Protein AF-D3VDJ2-F1 (afdb_monomer)

Structure (mmCIF, N/CA/C/O backbone):
data_AF-D3VDJ2-F1
#
_entry.id   AF-D3VDJ2-F1
#
loop_
_atom_site.group_PDB
_atom_site.id
_atom_site.type_symbol
_atom_site.label_atom_id
_atom_site.label_alt_id
_atom_site.label_comp_id
_atom_site.label_asym_id
_atom_site.label_entity_id
_atom_site.label_seq_id
_atom_site.pdbx_PDB_ins_code
_atom_site.Cartn_x
_atom_site.Cartn_y
_atom_site.Cartn_z
_atom_site.occupancy
_atom_site.B_iso_or_equiv
_atom_site.auth_seq_id
_atom_site.auth_comp_id
_atom_site.auth_asym_id
_atom_site.auth_atom_id
_atom_site.pdbx_PDB_model_num
ATOM 1 N N . MET A 1 1 ? 1.905 9.539 -11.719 1.00 67.06 1 MET A N 1
ATOM 2 C CA . MET A 1 1 ? 2.106 8.842 -10.428 1.00 67.06 1 MET A CA 1
ATOM 3 C C . MET A 1 1 ? 1.438 7.486 -10.541 1.00 67.06 1 MET A C 1
ATOM 5 O O . MET A 1 1 ? 0.238 7.458 -10.774 1.00 67.06 1 MET A O 1
ATOM 9 N N . GLY A 1 2 ? 2.204 6.397 -10.480 1.00 81.56 2 GLY A N 1
ATOM 10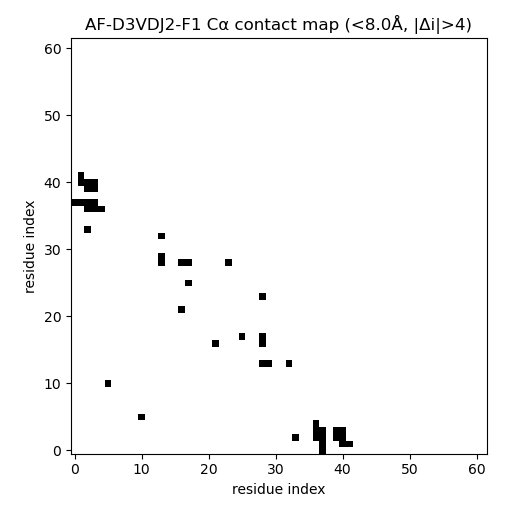 C CA . GLY A 1 2 ? 1.658 5.040 -10.532 1.00 81.56 2 GLY A CA 1
ATOM 11 C C . GLY A 1 2 ? 1.513 4.439 -9.137 1.00 81.56 2 GLY A C 1
ATOM 12 O O . GLY A 1 2 ? 2.220 4.822 -8.205 1.00 81.56 2 GLY A O 1
ATOM 13 N N . LEU A 1 3 ? 0.583 3.501 -9.005 1.00 90.50 3 LEU A N 1
ATOM 14 C CA . LEU A 1 3 ? 0.390 2.677 -7.819 1.00 90.50 3 LEU A CA 1
ATOM 15 C C . LEU A 1 3 ? 0.458 1.223 -8.260 1.00 90.50 3 LEU A C 1
ATOM 17 O O . LEU A 1 3 ? -0.178 0.854 -9.248 1.00 90.50 3 LEU A O 1
ATOM 21 N N . ILE A 1 4 ? 1.173 0.389 -7.509 1.00 91.44 4 ILE A N 1
ATOM 22 C CA . ILE A 1 4 ? 1.015 -1.054 -7.678 1.00 91.44 4 ILE A CA 1
ATOM 23 C C . ILE A 1 4 ? -0.411 -1.436 -7.259 1.00 91.44 4 ILE A C 1
ATOM 25 O O . ILE A 1 4 ? -0.955 -0.913 -6.276 1.00 91.44 4 ILE A O 1
ATOM 29 N N . ALA A 1 5 ? -1.039 -2.318 -8.037 1.00 93.25 5 ALA A N 1
ATOM 30 C CA . ALA A 1 5 ? -2.344 -2.869 -7.706 1.00 93.25 5 ALA A CA 1
ATOM 31 C C . ALA A 1 5 ? -2.279 -3.620 -6.369 1.00 93.25 5 ALA A C 1
ATOM 33 O O . ALA A 1 5 ? -1.294 -4.292 -6.067 1.00 93.25 5 ALA A O 1
ATOM 34 N N . LEU A 1 6 ? -3.339 -3.519 -5.566 1.00 94.38 6 LEU A N 1
ATOM 35 C CA . LEU A 1 6 ? -3.423 -4.290 -4.330 1.00 94.38 6 LEU A CA 1
ATOM 36 C C . LEU A 1 6 ? -3.413 -5.782 -4.661 1.00 94.38 6 LEU A C 1
ATOM 38 O O . LEU A 1 6 ? -4.298 -6.285 -5.352 1.00 94.38 6 LEU A O 1
ATOM 42 N N . SER A 1 7 ? -2.419 -6.492 -4.138 1.00 92.69 7 SER A N 1
ATOM 43 C CA . SER A 1 7 ? -2.424 -7.951 -4.176 1.00 92.69 7 SER A CA 1
ATOM 44 C C . SER A 1 7 ? -3.419 -8.510 -3.157 1.00 92.69 7 SER A C 1
ATOM 46 O O . SER A 1 7 ? -3.738 -7.869 -2.153 1.00 92.69 7 SER A O 1
ATOM 48 N N . VAL A 1 8 ? -3.851 -9.757 -3.354 1.00 95.62 8 VAL A N 1
ATOM 49 C CA . VAL A 1 8 ? -4.695 -10.475 -2.381 1.00 95.62 8 VAL A CA 1
ATOM 50 C C . VAL A 1 8 ? -4.032 -10.535 -0.997 1.00 95.62 8 VAL A C 1
ATOM 52 O O . VAL A 1 8 ? -4.708 -10.412 0.024 1.00 95.62 8 VAL A O 1
ATOM 55 N N . ALA A 1 9 ? -2.705 -10.686 -0.945 1.00 94.06 9 ALA A N 1
ATOM 56 C CA . ALA A 1 9 ? -1.954 -10.709 0.308 1.00 94.06 9 ALA A CA 1
ATOM 57 C C . ALA A 1 9 ? -1.977 -9.348 1.023 1.00 94.06 9 ALA A C 1
ATOM 59 O O . ALA A 1 9 ? -2.177 -9.292 2.238 1.00 94.06 9 ALA A O 1
ATOM 60 N N . GLU A 1 10 ? -1.821 -8.247 0.281 1.00 93.88 10 GLU A N 1
ATOM 61 C CA . GLU A 1 10 ? -1.944 -6.903 0.853 1.00 93.88 10 GLU A CA 1
ATOM 62 C C . GLU A 1 10 ? -3.366 -6.614 1.322 1.00 93.88 10 GLU A C 1
ATOM 64 O O . GLU A 1 10 ? -3.540 -6.090 2.420 1.00 93.88 10 GLU A O 1
ATOM 69 N N . LEU A 1 11 ? -4.374 -7.017 0.548 1.00 95.06 11 LEU A N 1
ATOM 70 C CA . LEU A 1 11 ? -5.773 -6.851 0.925 1.00 95.06 11 LEU A CA 1
ATOM 71 C C . LEU A 1 11 ? -6.089 -7.596 2.228 1.00 95.06 11 LEU A C 1
ATOM 73 O O . LEU A 1 11 ? -6.655 -7.013 3.150 1.00 95.06 11 LEU A O 1
ATOM 77 N N . ARG A 1 12 ? -5.635 -8.851 2.354 1.00 95.62 12 ARG A N 1
ATOM 78 C CA . ARG A 1 12 ? -5.767 -9.636 3.590 1.00 95.62 12 ARG A CA 1
ATOM 79 C C . ARG A 1 12 ? -5.113 -8.928 4.772 1.00 95.62 12 ARG A C 1
ATOM 81 O O . ARG A 1 12 ? -5.732 -8.799 5.819 1.00 95.62 12 ARG A O 1
ATOM 88 N N . LYS A 1 13 ? -3.888 -8.429 4.597 1.00 92.00 13 LYS A N 1
ATOM 89 C CA . LYS A 1 13 ? -3.156 -7.707 5.644 1.00 92.00 13 LYS A CA 1
ATOM 90 C C . LYS A 1 13 ? -3.861 -6.416 6.066 1.00 92.00 13 LYS A C 1
ATOM 92 O O . LYS A 1 13 ? -3.850 -6.090 7.251 1.00 92.00 13 LYS A O 1
ATOM 97 N N . LEU A 1 14 ? -4.444 -5.675 5.123 1.00 93.75 14 LEU A N 1
ATOM 98 C CA . LEU A 1 14 ? -5.213 -4.470 5.435 1.00 93.75 14 LEU A CA 1
ATOM 99 C C . LEU A 1 14 ? -6.467 -4.812 6.227 1.00 93.75 14 LEU A C 1
ATOM 101 O O . LEU A 1 14 ? -6.685 -4.213 7.273 1.00 93.75 14 LEU A O 1
ATOM 105 N N . LEU A 1 15 ? -7.231 -5.812 5.783 1.00 94.00 15 LEU A N 1
ATOM 106 C CA . LEU A 1 15 ?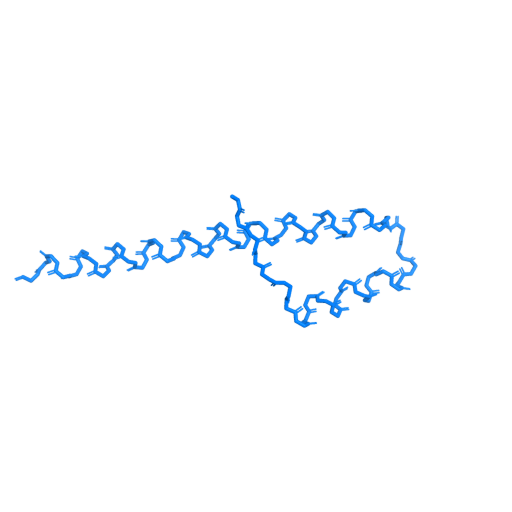 -8.413 -6.278 6.506 1.00 94.00 15 LEU A CA 1
ATOM 107 C C . LEU A 1 15 ? -8.054 -6.746 7.920 1.00 94.00 15 LEU A C 1
ATOM 109 O O . LEU A 1 15 ? -8.693 -6.310 8.869 1.00 94.00 15 LEU A O 1
ATOM 113 N N . SER A 1 16 ? -6.985 -7.533 8.089 1.00 94.19 16 SER A N 1
ATOM 114 C CA . SER A 1 16 ? -6.513 -7.943 9.417 1.00 94.19 16 SER A CA 1
ATOM 115 C C . SER A 1 16 ? -6.201 -6.743 10.315 1.00 94.19 16 SER A C 1
ATOM 117 O O . SER A 1 16 ? -6.685 -6.695 11.438 1.00 94.19 16 SER A O 1
ATOM 119 N N . ARG A 1 17 ? -5.473 -5.736 9.815 1.00 91.12 17 ARG A N 1
ATOM 120 C CA . ARG A 1 17 ? -5.136 -4.529 10.595 1.00 91.12 17 ARG A CA 1
ATOM 121 C C . ARG A 1 17 ? -6.342 -3.667 10.946 1.00 91.12 17 ARG A C 1
ATOM 123 O O . ARG A 1 17 ? -6.343 -3.046 11.999 1.00 91.12 17 ARG A O 1
ATOM 130 N N . LEU A 1 18 ? -7.329 -3.603 10.055 1.00 90.94 18 LEU A N 1
ATOM 131 C CA . LEU A 1 18 ? -8.576 -2.874 10.286 1.00 90.94 18 LEU A CA 1
ATOM 132 C C . LEU A 1 18 ? -9.476 -3.590 11.301 1.00 90.94 18 LEU A C 1
ATOM 134 O O . LEU A 1 18 ? -10.220 -2.937 12.024 1.00 90.94 18 LEU A O 1
ATOM 138 N N . MET A 1 19 ? -9.421 -4.922 11.342 1.00 90.81 19 MET A N 1
ATOM 139 C CA . MET A 1 19 ? -10.184 -5.742 12.286 1.00 90.81 19 MET A CA 1
ATOM 140 C C . MET A 1 19 ? -9.514 -5.842 13.659 1.00 90.81 19 MET A C 1
ATOM 142 O O . MET A 1 19 ? -10.199 -6.015 14.667 1.00 90.81 19 MET A O 1
ATOM 146 N N . GLU A 1 20 ? -8.188 -5.742 13.724 1.00 88.88 20 GLU A N 1
ATOM 147 C CA . GLU A 1 20 ? -7.492 -5.606 14.995 1.00 88.88 20 GLU A CA 1
ATOM 148 C C . GLU A 1 20 ? -7.871 -4.266 15.641 1.00 88.88 20 GLU A C 1
ATOM 150 O O . GLU A 1 20 ? -7.775 -3.212 15.012 1.00 88.88 20 GLU A O 1
ATOM 155 N N . LYS A 1 21 ? -8.230 -4.278 16.933 1.00 68.94 21 LYS A N 1
ATOM 156 C CA . LYS A 1 21 ? -8.347 -3.064 17.766 1.00 68.94 21 LYS A CA 1
ATOM 157 C C . LYS A 1 21 ? -6.963 -2.460 18.039 1.00 68.94 21 LYS A C 1
ATOM 159 O O . LYS A 1 21 ? -6.548 -2.303 19.185 1.00 68.94 21 LYS A O 1
ATOM 164 N N . THR A 1 22 ? -6.209 -2.172 16.987 1.00 66.50 22 THR A N 1
ATOM 165 C CA . THR A 1 22 ? -4.969 -1.418 17.102 1.00 66.50 22 T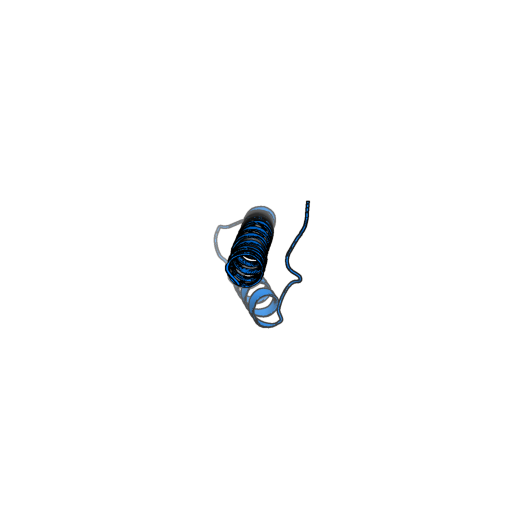HR A CA 1
ATOM 166 C C . THR A 1 22 ? -5.320 0.053 17.268 1.00 66.50 22 THR A C 1
ATOM 168 O O . THR A 1 22 ? -6.236 0.553 16.627 1.00 66.50 22 THR A O 1
ATOM 171 N N . GLY A 1 23 ? -4.593 0.773 18.124 1.00 77.19 23 GLY A N 1
ATOM 172 C CA . GLY A 1 23 ? -4.787 2.215 18.333 1.00 77.19 23 GLY A CA 1
ATOM 173 C C . GLY A 1 23 ? -4.446 3.092 17.118 1.00 77.19 23 GLY A C 1
ATOM 174 O O . GLY A 1 23 ? -4.296 4.298 17.277 1.00 77.19 23 GLY A O 1
ATOM 175 N N . ASN A 1 24 ? -4.284 2.501 15.930 1.00 83.06 24 ASN A N 1
ATOM 176 C CA . ASN A 1 24 ? -4.067 3.223 14.686 1.00 83.06 24 ASN A CA 1
ATOM 177 C C . ASN A 1 24 ? -5.418 3.516 14.039 1.00 83.06 24 ASN A C 1
ATOM 179 O O . ASN A 1 24 ? -6.288 2.647 13.987 1.00 83.06 24 ASN A O 1
ATOM 183 N N . THR A 1 25 ? -5.582 4.714 13.491 1.00 89.75 25 THR A N 1
ATOM 184 C CA . THR A 1 25 ? -6.804 5.047 12.757 1.00 89.75 25 THR A CA 1
ATOM 185 C C . THR A 1 25 ? -6.823 4.361 11.390 1.00 89.75 25 THR A C 1
ATOM 187 O O . THR A 1 25 ? -5.783 3.989 10.829 1.00 89.75 25 THR A O 1
ATOM 190 N N . VAL A 1 26 ? -8.020 4.214 10.821 1.00 90.81 26 VAL A N 1
ATOM 191 C CA . VAL A 1 26 ? -8.217 3.686 9.462 1.00 90.81 26 VAL A CA 1
ATOM 192 C C . VAL A 1 26 ? -7.389 4.486 8.453 1.00 90.81 26 VAL A C 1
ATOM 194 O O . VAL A 1 26 ? -6.726 3.910 7.589 1.00 90.81 26 VAL A O 1
ATOM 197 N N . GLU A 1 27 ? -7.351 5.809 8.607 1.00 93.31 27 GLU A N 1
ATOM 198 C CA . GLU A 1 27 ? -6.596 6.726 7.755 1.00 93.31 27 GLU A CA 1
ATOM 199 C C . GLU A 1 27 ? -5.098 6.433 7.813 1.00 93.31 27 GLU A C 1
ATOM 201 O O . GLU A 1 27 ? -4.454 6.388 6.770 1.00 93.31 27 GLU A O 1
ATOM 206 N N . GLN A 1 28 ? -4.537 6.173 8.998 1.00 93.94 28 GLN A N 1
ATOM 207 C CA . GLN A 1 28 ? -3.119 5.831 9.143 1.00 93.94 28 GLN A CA 1
ATOM 208 C C . GLN A 1 28 ? -2.781 4.510 8.439 1.00 93.94 28 GLN A C 1
ATOM 210 O O . GLN A 1 28 ? -1.759 4.409 7.753 1.00 93.94 28 GLN A O 1
ATOM 215 N N . ILE A 1 29 ? -3.650 3.502 8.562 1.00 93.12 29 ILE A N 1
ATOM 216 C CA . ILE A 1 29 ? -3.468 2.193 7.918 1.00 93.12 29 ILE A CA 1
ATOM 217 C C . ILE A 1 29 ? -3.483 2.339 6.391 1.00 93.12 29 ILE A C 1
ATOM 219 O O . ILE A 1 29 ? -2.588 1.825 5.708 1.00 93.12 29 ILE A O 1
ATOM 223 N N . LEU A 1 30 ? -4.473 3.057 5.855 1.00 93.44 30 LEU A N 1
ATOM 224 C CA . LEU A 1 30 ? -4.610 3.281 4.417 1.00 93.44 30 LEU A CA 1
ATOM 225 C C . LEU A 1 30 ? -3.496 4.181 3.872 1.00 93.44 30 LEU A C 1
ATOM 227 O O . LEU A 1 30 ? -2.934 3.877 2.820 1.00 93.44 30 LEU A O 1
ATOM 231 N N . HIS A 1 31 ? -3.111 5.223 4.610 1.00 94.81 31 HIS A N 1
ATOM 232 C CA . HIS A 1 31 ? -2.008 6.109 4.245 1.00 94.81 31 HIS A CA 1
ATOM 233 C C . HIS A 1 31 ? -0.693 5.337 4.112 1.00 94.81 31 HIS A C 1
ATOM 235 O O . HIS A 1 31 ? 0.023 5.487 3.122 1.00 94.81 31 HIS A O 1
ATOM 241 N N . TRP A 1 32 ? -0.397 4.447 5.064 1.00 94.19 32 TRP A N 1
ATOM 242 C CA . TRP A 1 32 ? 0.809 3.626 5.002 1.00 94.19 32 TRP A CA 1
ATOM 243 C C . TRP A 1 32 ? 0.799 2.637 3.831 1.00 94.19 32 TRP A C 1
ATOM 245 O O . TRP A 1 32 ? 1.837 2.395 3.207 1.00 94.19 32 TRP A O 1
ATOM 255 N N . SER A 1 33 ? -0.366 2.061 3.515 1.00 94.25 33 SER A N 1
ATOM 256 C CA . SER A 1 33 ? -0.529 1.211 2.331 1.00 94.25 33 SER A CA 1
ATOM 257 C C . SER A 1 33 ? -0.247 1.982 1.049 1.00 94.25 33 SER A C 1
ATOM 259 O O . SER A 1 33 ? 0.507 1.521 0.195 1.00 94.25 33 SER A O 1
ATOM 261 N N . ASP A 1 34 ? -0.828 3.168 0.927 1.00 95.69 34 ASP A N 1
ATOM 262 C CA . ASP A 1 34 ? -0.686 4.000 -0.253 1.00 95.69 34 ASP A CA 1
ATOM 263 C C . ASP A 1 34 ? 0.760 4.484 -0.452 1.00 95.69 34 ASP A C 1
ATOM 265 O O . ASP A 1 34 ? 1.327 4.305 -1.534 1.00 95.69 34 ASP A O 1
ATOM 269 N N . TRP A 1 35 ? 1.406 4.982 0.610 1.00 96.00 35 TRP A N 1
ATOM 270 C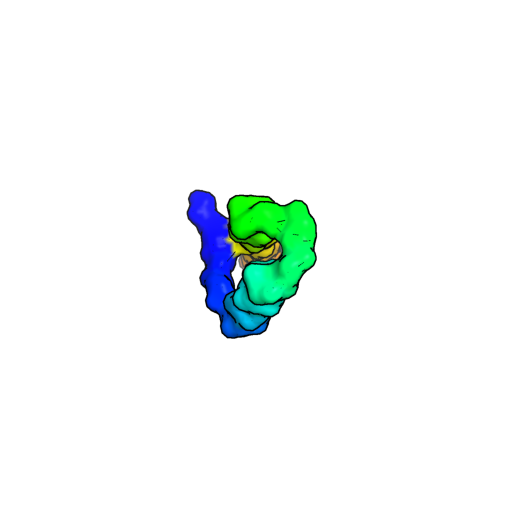 CA . TRP A 1 35 ? 2.821 5.363 0.586 1.00 96.00 35 TRP A CA 1
ATOM 271 C C . TRP A 1 35 ? 3.709 4.211 0.106 1.00 96.00 35 TRP A C 1
ATOM 273 O O . TRP A 1 35 ? 4.537 4.391 -0.792 1.00 96.00 35 TRP A O 1
ATOM 283 N N . ARG A 1 36 ? 3.498 3.006 0.650 1.00 95.38 36 ARG A N 1
ATOM 284 C CA . ARG A 1 36 ? 4.255 1.809 0.270 1.00 95.38 36 ARG A CA 1
ATOM 285 C C . ARG A 1 36 ? 4.065 1.468 -1.204 1.00 95.38 36 ARG A C 1
ATOM 287 O O . ARG A 1 36 ? 5.057 1.252 -1.895 1.00 95.38 36 ARG A O 1
ATOM 294 N N . ARG A 1 37 ? 2.823 1.429 -1.692 1.00 95.56 37 ARG A N 1
ATOM 295 C CA . ARG A 1 37 ? 2.526 1.049 -3.085 1.00 95.56 37 ARG A CA 1
ATOM 296 C C . ARG A 1 37 ? 3.080 2.054 -4.089 1.00 95.56 37 ARG A C 1
ATOM 298 O O . ARG A 1 37 ? 3.544 1.643 -5.151 1.00 95.56 37 ARG A O 1
ATOM 305 N N . ARG A 1 38 ? 3.104 3.348 -3.750 1.00 96.31 38 ARG A N 1
ATOM 306 C CA . ARG A 1 38 ? 3.797 4.367 -4.559 1.00 96.31 38 ARG A CA 1
ATOM 307 C C . ARG A 1 38 ? 5.299 4.105 -4.628 1.00 96.31 38 ARG A C 1
ATOM 309 O O . ARG A 1 38 ? 5.867 4.113 -5.714 1.00 96.31 38 ARG A O 1
ATOM 316 N N . HIS A 1 39 ? 5.937 3.818 -3.495 1.00 95.25 39 HIS A N 1
ATOM 317 C CA . HIS A 1 39 ? 7.376 3.540 -3.462 1.00 95.25 39 HIS A CA 1
ATOM 318 C C . HIS A 1 39 ? 7.740 2.246 -4.189 1.00 95.25 39 HIS A C 1
ATOM 320 O O . HIS A 1 39 ? 8.748 2.206 -4.889 1.00 95.25 39 HIS A O 1
ATOM 326 N N . GLN A 1 40 ? 6.911 1.206 -4.082 1.00 95.31 40 GLN A N 1
ATOM 327 C CA . GLN A 1 40 ? 7.115 -0.022 -4.843 1.00 95.31 40 GLN A CA 1
ATOM 328 C C . GLN A 1 40 ? 6.982 0.219 -6.347 1.00 95.31 40 GLN A C 1
ATOM 330 O O . GLN A 1 40 ? 7.792 -0.307 -7.102 1.00 95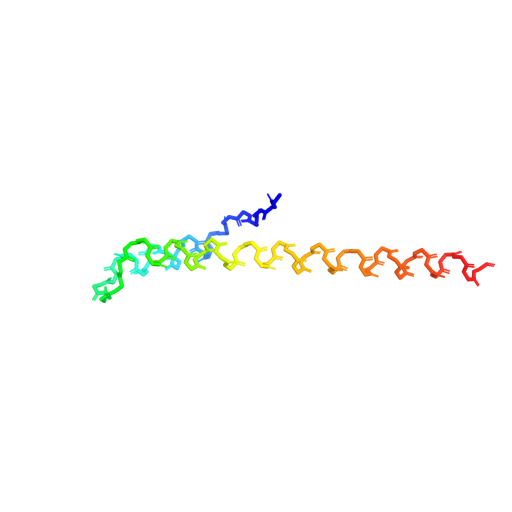.31 40 GLN A O 1
ATOM 335 N N . TYR A 1 41 ? 6.012 1.034 -6.782 1.00 96.06 41 TYR A N 1
ATOM 336 C CA . TYR A 1 41 ? 5.903 1.417 -8.188 1.00 96.06 41 TYR A CA 1
ATOM 337 C C . TYR A 1 41 ? 7.184 2.115 -8.651 1.00 96.06 41 TYR A C 1
ATOM 339 O O . TYR A 1 41 ? 7.768 1.706 -9.649 1.00 96.06 41 TYR A O 1
ATOM 347 N N . SER A 1 42 ? 7.675 3.103 -7.897 1.00 95.69 42 SER A N 1
ATOM 348 C CA . SER A 1 42 ? 8.938 3.780 -8.216 1.00 95.69 42 SER A CA 1
ATOM 349 C C . SER A 1 42 ? 10.114 2.802 -8.300 1.00 95.69 42 SER A C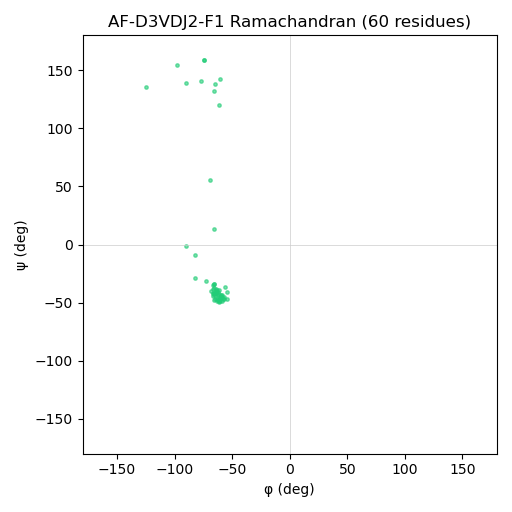 1
ATOM 351 O O . SER A 1 42 ? 10.864 2.840 -9.269 1.00 95.69 42 SER A O 1
ATOM 353 N N . ALA A 1 43 ? 10.243 1.877 -7.345 1.00 95.56 43 ALA A N 1
ATOM 354 C CA . ALA A 1 43 ? 11.291 0.857 -7.361 1.00 95.56 43 ALA A CA 1
ATOM 355 C C . ALA A 1 43 ? 11.177 -0.080 -8.575 1.00 95.56 43 ALA A C 1
ATOM 357 O O . ALA A 1 43 ? 12.185 -0.401 -9.201 1.00 95.56 43 ALA A O 1
ATOM 358 N N . GLN A 1 44 ? 9.956 -0.480 -8.940 1.00 94.62 44 GLN A N 1
ATOM 359 C CA . GLN A 1 44 ? 9.685 -1.285 -10.127 1.00 94.62 44 GLN A CA 1
ATOM 360 C C . GLN A 1 44 ? 10.089 -0.542 -11.409 1.00 94.62 44 GLN A C 1
ATOM 362 O O . GLN A 1 44 ? 10.733 -1.133 -12.272 1.00 94.62 44 GLN A O 1
ATOM 367 N N . GLN A 1 45 ? 9.765 0.751 -11.522 1.00 95.44 45 GLN A N 1
ATOM 368 C CA . GLN A 1 45 ? 10.181 1.573 -12.661 1.00 95.44 45 GLN A CA 1
ATOM 369 C C . GLN A 1 45 ? 11.704 1.679 -12.749 1.00 95.44 45 GLN A C 1
ATOM 371 O O . GLN A 1 45 ? 12.261 1.436 -13.814 1.00 95.44 45 GLN A O 1
ATOM 376 N N . CYS A 1 46 ? 12.385 1.974 -11.637 1.00 94.69 46 CYS A N 1
ATOM 377 C CA . CYS A 1 46 ? 13.847 2.015 -11.611 1.00 94.69 46 CYS A CA 1
ATOM 378 C C . CYS A 1 46 ? 14.451 0.667 -12.023 1.00 94.69 46 CYS A C 1
ATOM 380 O O . CYS A 1 46 ? 15.370 0.634 -12.833 1.00 94.69 46 CYS A O 1
ATOM 382 N N . HIS A 1 47 ? 13.906 -0.444 -11.520 1.00 94.06 47 HIS A N 1
ATOM 383 C CA . HIS A 1 47 ? 14.376 -1.781 -11.870 1.00 94.06 47 HIS A CA 1
ATOM 384 C C . HIS A 1 47 ? 14.255 -2.066 -13.372 1.00 94.06 47 HIS A C 1
ATOM 386 O O . HIS A 1 47 ? 15.226 -2.510 -13.985 1.00 94.06 47 HIS A O 1
ATOM 392 N N . TYR A 1 48 ? 13.096 -1.784 -13.977 1.00 93.00 48 TYR A N 1
ATOM 393 C CA . TYR A 1 48 ? 12.910 -1.992 -15.413 1.00 93.00 48 TYR A CA 1
ATOM 394 C C . TYR A 1 48 ? 13.775 -1.054 -16.251 1.00 93.00 48 TYR A C 1
ATOM 396 O O . TYR A 1 48 ? 14.424 -1.520 -17.176 1.00 93.00 48 TYR A O 1
ATOM 404 N N . GLN A 1 49 ? 13.894 0.222 -15.875 1.00 92.12 49 GLN A N 1
ATOM 405 C CA . GLN A 1 49 ? 14.789 1.157 -16.561 1.00 92.12 49 GLN A CA 1
ATOM 406 C C . GLN A 1 49 ? 16.247 0.687 -16.521 1.00 92.12 49 GLN A C 1
ATOM 408 O O . GLN A 1 49 ? 16.940 0.734 -17.533 1.00 92.12 49 GLN A O 1
ATOM 413 N N . SER A 1 50 ? 16.734 0.212 -15.371 1.00 91.56 50 SER A N 1
ATOM 414 C CA . SER A 1 50 ? 18.091 -0.335 -15.267 1.00 91.56 50 SER A CA 1
ATOM 415 C C . SER A 1 50 ? 18.276 -1.585 -16.124 1.00 91.56 50 SER A C 1
ATOM 417 O O . SER A 1 50 ? 19.316 -1.731 -16.762 1.00 91.56 50 SER A O 1
ATOM 419 N N . ARG A 1 51 ? 17.277 -2.473 -16.164 1.00 91.69 51 ARG A N 1
ATOM 420 C CA . ARG A 1 51 ? 17.326 -3.691 -16.976 1.00 91.69 51 ARG A CA 1
ATOM 421 C C . ARG A 1 51 ? 17.316 -3.382 -18.473 1.00 91.69 51 ARG A C 1
ATOM 423 O O . ARG A 1 51 ? 18.120 -3.955 -19.200 1.00 91.69 51 ARG A O 1
ATOM 430 N N . ASP A 1 52 ? 16.458 -2.472 -18.917 1.00 89.94 52 ASP A N 1
ATOM 431 C CA . ASP A 1 52 ? 16.371 -2.073 -20.323 1.00 89.94 52 ASP A CA 1
ATOM 432 C C . ASP A 1 52 ? 17.665 -1.382 -20.770 1.00 89.94 52 ASP A C 1
ATOM 434 O O . ASP A 1 52 ? 18.217 -1.718 -21.815 1.00 89.94 52 ASP A O 1
ATOM 438 N N . ASN A 1 53 ? 18.223 -0.494 -19.940 1.00 86.06 53 ASN A N 1
ATOM 439 C CA . ASN A 1 53 ? 19.520 0.132 -20.209 1.00 86.06 53 ASN A CA 1
ATOM 440 C C . ASN A 1 53 ? 20.663 -0.889 -20.292 1.00 86.06 53 ASN A C 1
ATOM 442 O O . ASN A 1 53 ? 21.544 -0.747 -21.142 1.00 86.06 53 ASN A O 1
ATOM 446 N N . LEU A 1 54 ? 20.659 -1.918 -19.436 1.00 88.25 54 LEU A N 1
ATOM 447 C CA . LEU A 1 54 ? 21.638 -3.005 -19.506 1.00 88.25 54 LEU A CA 1
ATOM 448 C C . LEU A 1 54 ? 21.529 -3.751 -20.842 1.00 88.25 54 LEU A C 1
ATOM 450 O O . LEU A 1 54 ? 22.534 -3.889 -21.532 1.00 88.25 54 LEU A O 1
ATOM 454 N N . MET A 1 55 ? 20.315 -4.144 -21.237 1.00 84.44 55 MET A N 1
ATOM 455 C CA . MET A 1 55 ? 20.061 -4.843 -22.502 1.00 84.44 55 MET A CA 1
ATOM 456 C C . MET A 1 55 ? 20.489 -4.005 -23.714 1.00 84.44 55 MET A C 1
ATOM 458 O O . MET A 1 55 ? 21.141 -4.518 -24.618 1.00 84.44 55 MET A O 1
ATOM 462 N N . ILE A 1 56 ? 20.179 -2.704 -23.724 1.00 83.00 56 ILE A N 1
ATOM 463 C CA . ILE A 1 56 ? 20.610 -1.777 -24.784 1.00 83.00 56 ILE A CA 1
ATOM 464 C C . ILE A 1 56 ? 22.140 -1.693 -24.835 1.00 83.00 56 ILE A C 1
ATOM 466 O O . ILE A 1 56 ? 22.729 -1.763 -25.911 1.00 83.00 56 ILE A O 1
ATOM 470 N N . THR A 1 57 ? 22.794 -1.568 -23.679 1.00 83.00 57 THR A N 1
ATOM 471 C CA . THR A 1 57 ? 24.259 -1.475 -23.600 1.00 83.00 57 THR A CA 1
ATOM 472 C C . THR A 1 57 ? 24.936 -2.756 -24.091 1.00 83.00 57 THR A C 1
ATOM 474 O O . THR A 1 57 ? 25.967 -2.680 -24.754 1.00 83.00 57 THR A O 1
ATOM 477 N N . GLU A 1 58 ? 24.372 -3.928 -23.788 1.00 81.12 58 GLU A N 1
ATOM 478 C CA . GLU A 1 58 ? 24.845 -5.216 -24.309 1.00 81.12 58 GLU A CA 1
ATOM 479 C C . GLU A 1 58 ? 24.675 -5.307 -25.830 1.00 81.12 58 GLU A C 1
ATOM 481 O O . GLU A 1 58 ? 25.612 -5.694 -26.523 1.00 81.12 58 GLU A O 1
ATOM 486 N N . HIS A 1 59 ? 23.525 -4.880 -26.361 1.00 79.62 59 HIS A N 1
ATOM 487 C CA . HIS A 1 59 ? 23.250 -4.902 -27.799 1.00 79.62 59 HIS A CA 1
ATOM 488 C C . HIS A 1 59 ? 24.147 -3.954 -28.610 1.00 79.62 59 HIS A C 1
ATOM 490 O O . HIS A 1 59 ? 24.479 -4.267 -29.747 1.00 79.62 59 HIS A O 1
ATOM 496 N N . LEU A 1 60 ? 24.525 -2.805 -28.036 1.00 82.00 60 LEU A N 1
ATOM 497 C CA . LEU A 1 60 ? 25.407 -1.809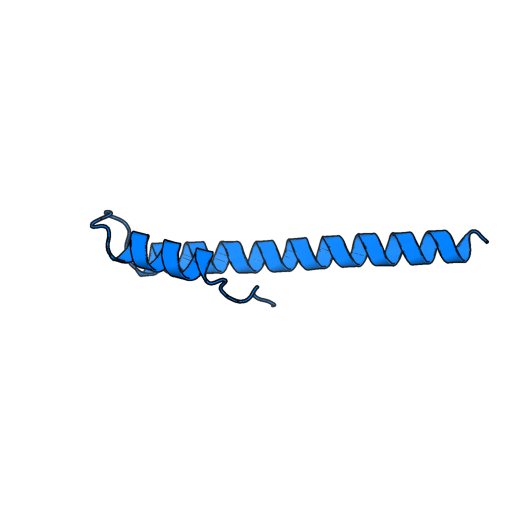 -28.662 1.00 82.00 60 LEU A CA 1
ATOM 498 C C . LEU A 1 60 ? 26.905 -2.137 -28.524 1.00 82.00 60 LEU A C 1
ATOM 500 O O . LEU A 1 60 ? 27.734 -1.444 -29.108 1.00 82.00 60 LEU A O 1
ATOM 504 N N . ARG A 1 61 ? 27.269 -3.144 -27.718 1.00 75.88 61 ARG A N 1
ATOM 505 C CA . ARG A 1 61 ? 28.654 -3.624 -27.555 1.00 75.88 61 ARG A CA 1
ATOM 506 C C . ARG A 1 61 ? 29.041 -4.737 -28.541 1.00 75.88 61 ARG A C 1
ATOM 508 O O . ARG A 1 61 ? 30.183 -5.192 -28.481 1.00 75.88 61 ARG A O 1
ATOM 515 N N . LEU A 1 62 ? 28.118 -5.162 -29.406 1.00 52.56 62 LEU A N 1
ATOM 516 C CA . LEU A 1 62 ? 28.329 -6.097 -30.519 1.00 52.56 62 LEU A CA 1
ATOM 517 C C . LEU A 1 62 ? 28.532 -5.330 -31.829 1.00 52.56 62 LEU A C 1
ATOM 519 O O . LEU A 1 62 ? 29.363 -5.798 -32.638 1.00 52.56 62 LEU A O 1
#

Solvent-accessible surface area (backbone atoms only — not comparable to full-atom values): 3637 Å² total; per-residue (Å²): 138,65,64,54,77,83,46,72,67,54,50,51,53,49,52,51,57,70,69,43,92,54,98,65,52,71,64,57,56,51,49,54,51,50,56,49,29,35,51,51,32,52,52,51,52,52,49,50,53,53,51,52,52,48,53,51,53,58,65,74,73,111

Foldseek 3Di:
DDFDDQDPVNVVVLVVVVPDPDPDDNCRSVVVNRVVRVVVVVVVVVVVVVVVVVVVVVVVVD

pLDDT: mean 89.42, std 8.56,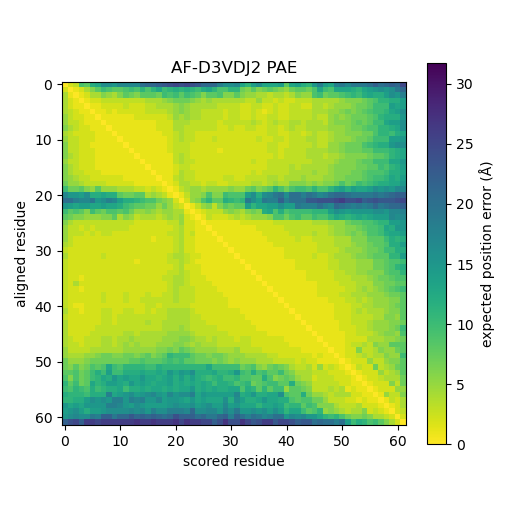 range [52.56, 96.31]

Radius of gyration: 17.62 Å; Cα contacts (8 Å, |Δi|>4): 23; chains: 1; bounding box: 39×20×49 Å

S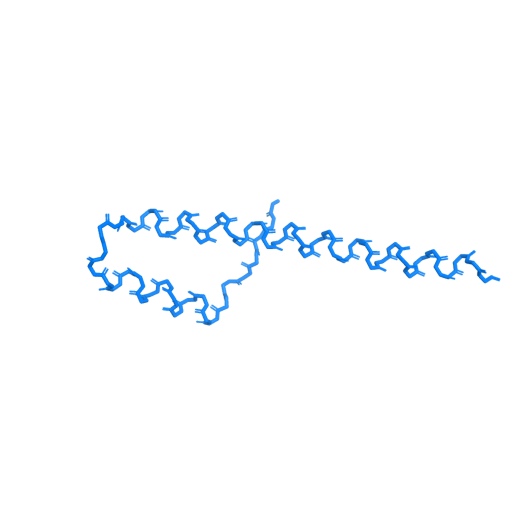econdary structure (DSSP, 8-state):
---PPPPHHHHHHHHHHHHS--SS-HHHHHHHHHHHHHHHHHHHHHHHHHHHHHHHHHHTT-

Sequence (62 aa):
MGLIALSVAELRKLLSRLMEKTGNTVEQILHWSDWRRRHQYSAQQCHYQSRDNLMITEHLRL

Nearest PDB structures (foldseek):
  7pfa-assembly1_g  TM=5.667E-01  e=8.952E+00  Homo sapiens

Organism: Xenorhabdus nematophila (strain ATCC 19061 / DSM 3370 / CCUG 14189 / LMG 1036 / NCIMB 9965 / AN6) (NCBI:txid406817)

Mean predicted aligned error: 5.89 Å